Protein 1OCT (pdb70)

Structure (mmCIF, N/CA/C/O backbone):
data_1OCT
#
_entry.id   1OCT
#
_cell.length_a   97.500
_cell.length_b   89.800
_cell.length_c   80.000
_cell.angle_alpha   90.00
_cell.angle_beta   90.00
_cell.angle_gamma   90.00
#
_symmetry.space_group_name_H-M   'C 2 2 21'
#
loop_
_entity.id
_entity.type
_entity.pdbx_description
1 polymer "DNA (5'-D(*TP*GP*TP*AP*TP*GP*CP*AP*AP*AP*TP*AP*AP*GP*G)-3')"
2 polymer "DNA (5'-D(*AP*CP*CP*TP*TP*AP*TP*TP*TP*GP*CP*AP*TP*AP*C)-3')"
3 polymer 'PROTEIN (OCT-1 POU DOMAIN)'
#
loop_
_atom_site.group_PDB
_atom_site.id
_atom_site.type_symbol
_atom_site.label_atom_id
_atom_site.label_alt_id
_atom_site.label_comp_id
_atom_site.label_asym_id
_atom_site.label_entity_id
_atom_site.label_seq_id
_atom_site.pdbx_PDB_ins_code
_atom_site.Cartn_x
_atom_site.Cartn_y
_atom_site.Cartn_z
_atom_site.occupancy
_atom_site.B_iso_or_equiv
_atom_site.auth_seq_id
_atom_site.auth_comp_id
_atom_site.auth_asym_id
_atom_site.auth_atom_id
_atom_site.pdbx_PDB_model_num
ATOM 610 N N . ASP C 3 1 ? -5.734 47.820 -7.410 1.00 53.57 5 ASP C N 1
ATOM 611 C CA . ASP C 3 1 ? -5.989 48.449 -6.114 1.00 53.03 5 ASP C CA 1
ATOM 612 C C . ASP C 3 1 ? -7.270 47.899 -5.476 1.00 52.11 5 ASP C C 1
ATOM 613 O O . ASP C 3 1 ? -7.955 47.060 -6.064 1.00 48.75 5 ASP C O 1
ATOM 618 N N . LEU C 3 2 ? -7.622 48.453 -4.317 1.00 52.85 6 LEU C N 1
ATOM 619 C CA . LEU C 3 2 ? -8.780 48.027 -3.530 1.00 52.82 6 LEU C CA 1
ATOM 620 C C . LEU C 3 2 ? -10.125 47.772 -4.213 1.00 53.04 6 LEU C C 1
ATOM 621 O O . LEU C 3 2 ? -10.457 46.617 -4.515 1.00 54.10 6 LEU C O 1
ATOM 626 N N . GLU C 3 3 ? -10.915 48.825 -4.414 1.00 51.81 7 GLU C N 1
ATOM 627 C CA . GLU C 3 3 ? -12.226 48.657 -5.029 1.00 50.27 7 GLU C CA 1
ATOM 628 C C . GLU C 3 3 ? -12.171 47.814 -6.298 1.00 48.78 7 GLU C C 1
ATOM 629 O O . GLU C 3 3 ? -12.957 46.895 -6.460 1.00 45.60 7 GLU C O 1
ATOM 635 N N . GLU C 3 4 ? -11.207 48.105 -7.164 1.00 50.14 8 GLU C N 1
ATOM 636 C CA . GLU C 3 4 ? -11.028 47.371 -8.419 1.00 53.01 8 GLU C CA 1
ATOM 637 C C . GLU C 3 4 ? -11.261 45.864 -8.244 1.00 52.40 8 GLU C C 1
ATOM 638 O O . GLU C 3 4 ? -11.996 45.239 -9.015 1.00 52.15 8 GLU C O 1
ATOM 644 N N . LEU C 3 5 ? -10.660 45.305 -7.197 1.00 51.59 9 LEU C N 1
ATOM 645 C CA . LEU C 3 5 ? -10.778 43.882 -6.893 1.00 49.82 9 LEU C CA 1
ATOM 646 C C . LEU C 3 5 ? -12.133 43.602 -6.263 1.00 48.35 9 LEU C C 1
ATOM 647 O O . LEU C 3 5 ? -12.745 42.566 -6.516 1.00 47.82 9 LEU C O 1
ATOM 652 N N . GLU C 3 6 ? -12.567 44.537 -5.423 1.00 46.95 10 GLU C N 1
ATOM 653 C CA . GLU C 3 6 ? -13.848 44.474 -4.732 1.00 46.79 10 GLU C CA 1
ATOM 654 C C . GLU C 3 6 ? -14.940 44.164 -5.752 1.00 45.99 10 GLU C C 1
ATOM 655 O O . GLU C 3 6 ? -15.721 43.221 -5.592 1.00 45.07 10 GLU C O 1
ATOM 661 N N . GLN C 3 7 ? -14.925 44.931 -6.838 1.00 45.93 11 GLN C N 1
ATOM 662 C CA . GLN C 3 7 ? -15.885 44.788 -7.919 1.00 44.26 11 GLN C CA 1
ATOM 663 C C . GLN C 3 7 ? -15.643 43.535 -8.737 1.00 41.37 11 GLN C C 1
ATOM 664 O O . GLN C 3 7 ? -16.534 42.700 -8.850 1.00 40.60 11 GLN C O 1
ATOM 670 N N . PHE C 3 8 ? -14.435 43.392 -9.286 1.00 39.04 12 PHE C N 1
ATOM 671 C CA . PHE C 3 8 ? -14.131 42.228 -10.109 1.00 38.26 12 PHE C CA 1
ATOM 672 C C . PHE C 3 8 ? -14.648 40.937 -9.501 1.00 40.17 12 PHE C C 1
ATOM 673 O O . PHE C 3 8 ? -15.211 40.094 -10.198 1.00 39.13 12 PHE C O 1
ATOM 681 N N . ALA C 3 9 ? -14.444 40.793 -8.197 1.00 42.66 13 ALA C N 1
ATOM 682 C CA . ALA C 3 9 ? -14.889 39.613 -7.482 1.00 42.79 13 ALA C CA 1
ATOM 683 C C . ALA C 3 9 ? -16.379 39.431 -7.739 1.00 44.36 13 ALA C C 1
ATOM 684 O O . ALA C 3 9 ? -16.810 38.389 -8.248 1.00 44.23 13 ALA C O 1
ATOM 686 N N . LYS C 3 10 ? -17.136 40.497 -7.482 1.00 47.10 14 LYS C N 1
ATOM 687 C CA . LYS C 3 10 ? -18.586 40.492 -7.654 1.00 48.94 14 LYS C CA 1
ATOM 688 C C . LYS C 3 10 ? -19.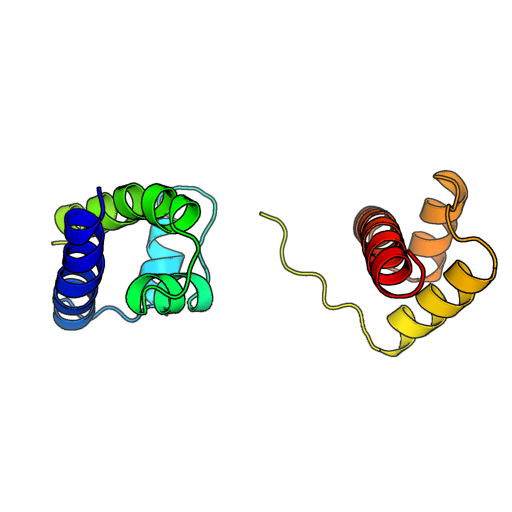065 40.200 -9.076 1.00 47.11 14 LYS C C 1
ATOM 689 O O . LYS C 3 10 ? -19.745 39.192 -9.305 1.00 46.36 14 LYS C O 1
ATOM 695 N N . THR C 3 11 ? -18.735 41.079 -10.021 1.00 45.24 15 THR C N 1
ATOM 696 C CA . THR C 3 11 ? -19.158 40.877 -11.408 1.00 44.88 15 THR C CA 1
ATOM 697 C C . THR C 3 11 ? -18.796 39.463 -11.838 1.00 42.46 15 THR C C 1
ATOM 698 O O . THR C 3 11 ? -19.572 38.794 -12.523 1.00 43.44 15 THR C O 1
ATOM 702 N N . PHE C 3 12 ? -17.641 38.995 -11.376 1.00 38.27 16 PHE C N 1
ATOM 703 C CA . PHE C 3 12 ? -17.199 37.661 -11.719 1.00 35.94 16 PHE C CA 1
ATOM 704 C C . PHE C 3 12 ? -18.198 36.635 -11.226 1.00 37.19 16 PHE C C 1
ATOM 705 O O . PHE C 3 12 ? -18.549 35.716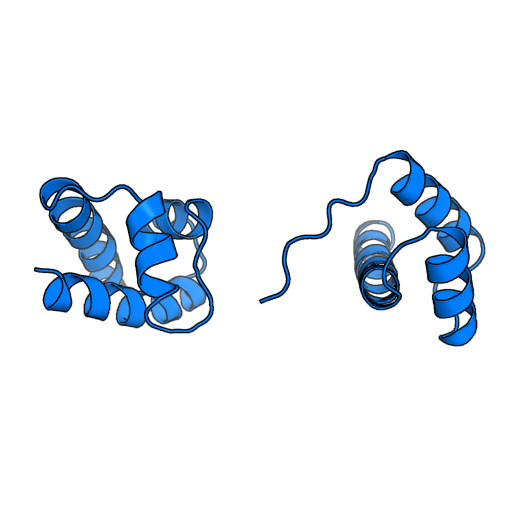 -11.962 1.00 38.78 16 PHE C O 1
ATOM 713 N N . LYS C 3 13 ? -18.668 36.795 -9.992 1.00 39.13 17 LYS C N 1
ATOM 714 C CA . LYS C 3 13 ? -19.629 35.847 -9.438 1.00 42.54 17 LYS C CA 1
ATOM 715 C C . LYS C 3 13 ? -20.896 35.797 -10.294 1.00 44.72 17 LYS C C 1
ATOM 716 O O . LYS C 3 13 ? -21.418 34.716 -10.578 1.00 45.65 17 LYS C O 1
ATOM 722 N N . GLN C 3 14 ? -21.337 36.963 -10.763 1.00 46.36 18 GLN C N 1
ATOM 723 C CA . GLN C 3 14 ? -22.535 37.056 -11.594 1.00 47.47 18 GLN C CA 1
ATOM 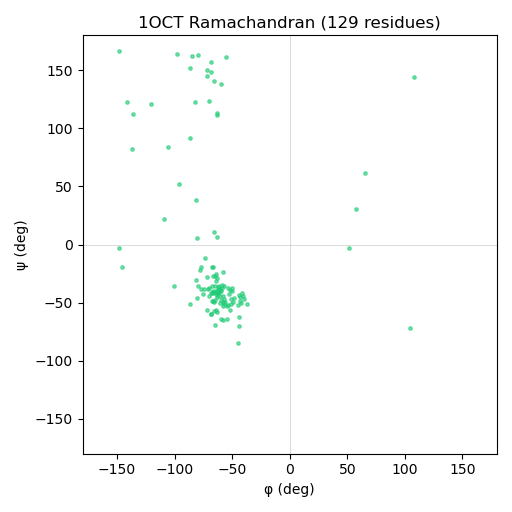724 C C . GLN C 3 14 ? -22.327 36.347 -12.916 1.00 46.03 18 GLN C C 1
ATOM 725 O O . GLN C 3 14 ? -22.925 35.300 -13.165 1.00 46.33 18 GLN C O 1
ATOM 731 N N . ARG C 3 15 ? -21.460 36.921 -13.750 1.00 43.84 19 ARG C N 1
ATOM 732 C CA . ARG C 3 15 ? -21.147 36.358 -15.056 1.00 43.83 19 ARG C CA 1
ATOM 733 C C . ARG C 3 15 ? -20.975 34.843 -14.975 1.00 42.08 19 ARG C C 1
ATOM 734 O O . ARG C 3 15 ? -21.649 34.098 -15.680 1.00 40.30 19 ARG C O 1
ATOM 742 N N . ARG C 3 16 ? -20.153 34.401 -14.027 1.00 42.05 20 ARG C N 1
ATOM 743 C CA . ARG C 3 16 ? -19.865 32.982 -13.826 1.00 40.49 20 ARG C CA 1
ATOM 744 C C . ARG C 3 16 ? -21.096 32.096 -13.702 1.00 39.76 20 ARG C C 1
ATOM 745 O O . ARG C 3 16 ? -21.238 31.097 -14.417 1.00 37.67 20 ARG C O 1
ATOM 753 N N . ILE C 3 17 ? -21.956 32.434 -12.750 1.00 40.57 21 ILE C N 1
ATOM 754 C CA . ILE C 3 17 ? -23.145 31.636 -12.515 1.00 42.61 21 ILE C CA 1
ATOM 755 C C . ILE C 3 17 ? -24.154 31.765 -13.646 1.00 42.49 21 ILE C C 1
ATOM 756 O O . ILE C 3 17 ? -24.773 30.772 -14.039 1.00 41.82 21 ILE C O 1
ATOM 761 N N . LYS C 3 18 ? -24.275 32.970 -14.203 1.00 43.14 22 LYS C N 1
ATOM 762 C CA . LYS C 3 18 ? -25.205 33.203 -15.308 1.00 43.38 22 LYS C CA 1
ATOM 763 C C . LYS C 3 18 ? -24.838 32.240 -16.426 1.00 42.96 22 LYS C C 1
ATOM 764 O O . LYS C 3 18 ? -25.662 31.433 -16.854 1.00 44.26 22 LYS C O 1
ATOM 766 N N . LEU C 3 19 ? -23.556 32.235 -16.781 1.00 41.69 23 LEU C N 1
ATOM 767 C CA . LEU C 3 19 ? -23.029 31.376 -17.837 1.00 40.73 23 LEU C CA 1
ATOM 768 C C . LEU C 3 19 ? -23.164 29.884 -17.532 1.00 40.53 23 LEU C C 1
ATOM 769 O O . LEU C 3 19 ? -22.650 29.038 -18.273 1.00 39.32 23 LEU C O 1
ATOM 774 N N . GLY C 3 20 ? -23.848 29.571 -16.435 1.00 40.38 24 GLY C N 1
ATOM 775 C CA . GLY C 3 20 ? -24.054 28.187 -16.058 1.00 43.17 24 GLY C CA 1
ATOM 776 C C . GLY C 3 20 ? -22.762 27.489 -15.695 1.00 43.80 24 GLY C C 1
ATOM 777 O O . GLY C 3 20 ? -22.348 26.532 -16.362 1.00 44.82 24 GLY C O 1
ATOM 778 N N . PHE C 3 21 ? -22.106 27.998 -14.656 1.00 42.35 25 PHE C N 1
ATOM 779 C CA . PHE C 3 21 ? -20.854 27.426 -14.188 1.00 39.36 25 PHE C CA 1
ATOM 780 C C . PHE C 3 21 ? -20.774 27.452 -12.676 1.00 35.68 25 PHE C C 1
ATOM 781 O O . PHE C 3 21 ? -20.927 28.502 -12.049 1.00 35.08 25 PHE C O 1
ATOM 789 N N . THR C 3 22 ? -20.590 26.271 -12.104 1.00 29.00 26 THR C N 1
ATOM 790 C CA . THR C 3 22 ? -20.449 26.119 -10.671 1.00 26.28 26 THR C CA 1
ATOM 791 C C . THR C 3 22 ? -19.003 26.492 -10.371 1.00 25.70 26 THR C C 1
ATOM 792 O O . THR C 3 22 ? -18.169 26.531 -11.277 1.00 26.30 26 THR C O 1
ATOM 796 N N . GLN C 3 23 ? -18.697 26.768 -9.110 1.00 22.85 27 GLN C N 1
ATOM 797 C CA . GLN C 3 23 ? -17.330 27.100 -8.734 1.00 18.54 27 GLN C CA 1
ATOM 798 C C . GLN C 3 23 ? -16.479 25.877 -9.023 1.00 18.18 27 GLN C C 1
ATOM 799 O O . GLN C 3 23 ? -15.297 25.998 -9.323 1.00 18.46 27 GLN C O 1
ATOM 805 N N . GLY C 3 24 ? -17.105 24.703 -8.945 1.00 18.70 28 GLY C N 1
ATOM 806 C CA . GLY C 3 24 ? -16.417 23.449 -9.202 1.00 21.40 28 GLY C CA 1
ATOM 807 C C . GLY C 3 24 ? -15.898 23.344 -10.623 1.00 24.41 28 GLY C C 1
ATOM 808 O O . GLY C 3 24 ? -14.785 22.863 -10.850 1.00 24.59 28 GLY C O 1
ATOM 809 N N . ASP C 3 25 ? -16.712 23.777 -11.584 1.00 26.31 29 ASP C N 1
ATOM 810 C CA . ASP C 3 25 ? -16.310 23.752 -12.988 1.00 27.68 29 ASP C CA 1
ATOM 811 C C . ASP C 3 25 ? -15.209 24.786 -13.136 1.00 27.09 29 ASP C C 1
ATOM 812 O O . ASP C 3 25 ? -14.072 24.452 -13.474 1.00 27.17 29 ASP C O 1
ATOM 817 N N . VAL C 3 26 ? -15.555 26.031 -12.809 1.00 24.60 30 VAL C N 1
ATOM 818 C CA . VAL C 3 26 ? -14.641 27.163 -12.887 1.00 23.31 30 VAL C CA 1
ATOM 819 C C . VAL C 3 26 ? -13.252 26.817 -12.378 1.00 24.43 30 VAL C C 1
ATOM 820 O O . VAL C 3 26 ? -12.248 27.213 -12.966 1.00 27.26 30 VAL C O 1
ATOM 824 N N . GLY C 3 27 ? -13.198 26.073 -11.283 1.00 25.28 31 GLY C N 1
ATOM 825 C CA . GLY C 3 27 ? -11.915 25.695 -10.733 1.00 27.18 31 GLY C CA 1
ATOM 826 C C . GLY C 3 27 ? -11.177 24.780 -11.683 1.00 28.81 31 GLY C C 1
ATOM 827 O O . GLY C 3 27 ? -10.095 25.114 -12.163 1.00 28.35 31 GLY C O 1
ATOM 828 N N . LEU C 3 28 ? -11.818 23.665 -12.021 1.00 31.69 32 LEU C N 1
ATOM 829 C CA . LEU C 3 28 ? -11.233 22.660 -12.905 1.00 33.77 32 LEU C CA 1
ATOM 830 C C . LEU C 3 28 ? -11.023 23.095 -14.359 1.00 34.25 32 LEU C C 1
ATOM 831 O O . LEU C 3 28 ? -10.223 22.486 -15.082 1.00 33.66 32 LEU C O 1
ATOM 836 N N . ALA C 3 29 ? -11.719 24.152 -14.780 1.00 33.05 33 ALA C N 1
ATOM 837 C CA . ALA C 3 29 ? -11.583 24.662 -16.143 1.00 31.14 33 ALA C CA 1
ATOM 838 C C . ALA C 3 29 ? -10.184 25.236 -16.265 1.00 30.98 33 ALA C C 1
ATOM 839 O O . ALA C 3 29 ? -9.485 25.017 -17.255 1.00 30.63 33 ALA C O 1
ATOM 841 N N . MET C 3 30 ? -9.765 25.933 -15.217 1.00 32.96 34 MET C N 1
ATOM 842 C CA . MET C 3 30 ? -8.439 26.520 -15.176 1.00 36.76 34 MET C CA 1
ATOM 843 C C . MET C 3 30 ? -7.420 25.393 -15.114 1.00 40.02 34 MET C C 1
ATOM 844 O O . MET C 3 30 ? -6.236 25.590 -15.402 1.00 41.40 34 MET C O 1
ATOM 849 N N . GLY C 3 31 ? -7.894 24.214 -14.716 1.00 42.93 35 GLY C N 1
ATOM 850 C CA . GLY C 3 31 ? -7.037 23.048 -14.639 1.00 47.31 35 GLY C CA 1
ATOM 851 C C . GLY C 3 31 ? -6.548 22.735 -16.038 1.00 49.83 35 GLY C C 1
ATOM 852 O O . GLY C 3 31 ? -5.335 22.748 -16.305 1.00 50.49 35 GLY C O 1
ATOM 853 N N . LYS C 3 32 ? -7.501 22.511 -16.945 1.00 51.23 36 LYS C N 1
ATOM 854 C CA . LYS C 3 32 ? -7.193 22.223 -18.344 1.00 50.99 36 LYS C CA 1
ATOM 855 C C . LYS C 3 32 ? -6.918 23.547 -19.062 1.00 51.22 36 LYS C C 1
ATOM 856 O O . LYS C 3 32 ? -7.295 23.729 -20.220 1.00 51.74 36 LYS C O 1
ATOM 858 N N . LEU C 3 33 ? -6.253 24.466 -18.364 1.00 51.60 37 LEU C N 1
ATOM 859 C CA . LEU C 3 33 ? -5.936 25.771 -18.915 1.00 51.17 37 LEU C CA 1
ATOM 860 C C . LEU C 3 33 ? -4.598 26.297 -18.405 1.00 52.73 37 LEU C C 1
ATOM 861 O O . LEU C 3 33 ? -4.027 27.193 -19.021 1.00 53.58 37 LEU C O 1
ATOM 866 N N . TYR C 3 34 ? -4.098 25.762 -17.288 1.00 52.90 38 TYR C N 1
ATOM 867 C CA . TYR C 3 34 ? -2.823 26.229 -16.737 1.00 55.00 38 TYR C CA 1
ATOM 868 C C . TYR C 3 34 ? -2.002 25.174 -16.013 1.00 55.84 38 TYR C C 1
ATOM 869 O O . TYR C 3 34 ? -0.893 25.464 -15.550 1.00 55.98 38 TYR C O 1
ATOM 878 N N . GLY C 3 35 ? -2.533 23.959 -15.901 1.00 57.48 39 GLY C N 1
ATOM 879 C CA . GLY C 3 35 ? -1.804 22.908 -15.205 1.00 57.82 39 GLY C CA 1
ATOM 880 C C . GLY C 3 35 ? -2.377 22.651 -13.820 1.00 57.97 39 GLY C C 1
ATOM 881 O O . GLY C 3 35 ? -2.998 21.608 -13.592 1.00 60.20 39 GLY C O 1
ATOM 882 N N . ASN C 3 36 ? -2.163 23.578 -12.885 1.00 56.30 40 ASN C N 1
ATOM 883 C CA . ASN C 3 36 ? -2.707 23.402 -11.539 1.00 53.47 40 ASN C CA 1
ATOM 884 C C . ASN C 3 36 ? -4.164 23.842 -11.519 1.00 48.92 40 ASN C C 1
ATOM 885 O O . ASN C 3 36 ? -4.507 24.955 -11.938 1.00 47.16 40 ASN C O 1
ATOM 890 N N . ASP C 3 37 ? -5.025 22.914 -11.120 1.00 44.75 41 ASP C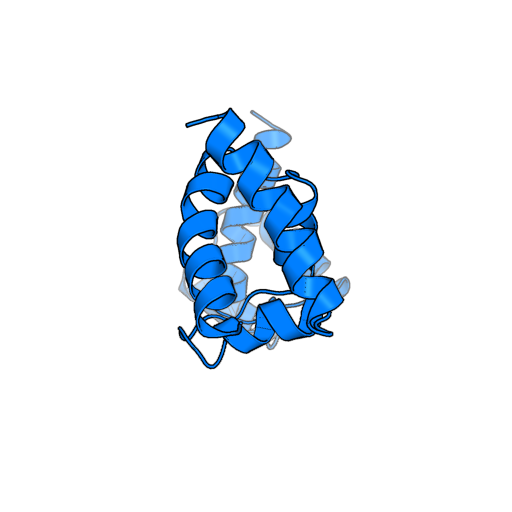 N 1
ATOM 891 C CA . ASP C 3 37 ? -6.443 23.194 -11.017 1.00 41.92 41 ASP C CA 1
ATOM 892 C C . ASP C 3 37 ? -6.678 23.826 -9.658 1.00 39.22 41 ASP C C 1
ATOM 893 O O . ASP C 3 37 ? -5.826 23.733 -8.768 1.00 40.35 41 ASP C O 1
ATOM 898 N N . PHE C 3 38 ? -7.820 24.481 -9.505 1.00 35.37 42 PHE C N 1
ATOM 899 C CA . PHE C 3 38 ? -8.152 25.117 -8.246 1.00 31.32 42 PHE C CA 1
ATOM 900 C C . PHE C 3 38 ? -9.435 24.558 -7.691 1.00 30.01 42 PHE C C 1
ATOM 901 O O . PHE C 3 38 ? -10.467 24.605 -8.346 1.00 33.45 42 PHE C O 1
ATOM 909 N N . SER C 3 39 ? -9.360 24.003 -6.487 1.00 26.56 43 SER C N 1
ATOM 910 C CA . SER C 3 39 ? -10.527 23.424 -5.841 1.00 22.92 43 SER C CA 1
ATOM 911 C C . SER C 3 39 ? -11.650 24.443 -5.741 1.00 21.84 43 SER C C 1
ATOM 912 O O . SER C 3 39 ? -11.432 25.655 -5.838 1.00 17.51 43 SER C O 1
ATOM 915 N N . GLN C 3 40 ? -12.854 23.930 -5.538 1.00 21.21 44 GLN C N 1
ATOM 916 C CA . GLN C 3 40 ? -14.035 24.764 -5.406 1.00 22.38 44 GLN C CA 1
ATOM 917 C C . GLN C 3 40 ? -13.859 25.726 -4.237 1.00 22.70 44 GLN C C 1
ATOM 918 O O . GLN C 3 40 ? -14.282 26.883 -4.295 1.00 21.85 44 GLN C O 1
ATOM 924 N N . THR C 3 41 ? -13.183 25.239 -3.200 1.00 21.57 45 THR C N 1
ATOM 925 C CA . THR C 3 41 ? -12.918 26.015 -1.997 1.00 18.87 45 THR C CA 1
ATOM 926 C C . THR C 3 41 ? -12.244 27.350 -2.308 1.00 19.49 45 THR C C 1
ATOM 927 O O . THR C 3 41 ? -12.728 28.398 -1.890 1.00 20.09 45 THR C O 1
ATOM 931 N N . THR C 3 42 ? -11.153 27.312 -3.070 1.00 16.63 46 THR C N 1
ATOM 932 C CA . THR C 3 42 ? -10.430 28.529 -3.425 1.00 14.73 46 THR C CA 1
ATOM 933 C C . THR C 3 42 ? -11.306 29.490 -4.211 1.00 16.09 46 THR C C 1
ATOM 934 O O . THR C 3 42 ? -11.250 30.703 -4.005 1.00 17.80 46 THR C O 1
ATOM 938 N N . ILE C 3 43 ? -12.130 28.934 -5.092 1.00 13.84 47 ILE C N 1
ATOM 939 C CA . ILE C 3 43 ? -13.013 29.738 -5.923 1.00 12.45 47 ILE C CA 1
ATOM 940 C C . ILE C 3 43 ? -14.036 30.445 -5.056 1.00 11.89 47 ILE C C 1
ATOM 941 O O . ILE C 3 43 ? -14.241 31.651 -5.172 1.00 9.67 47 ILE C O 1
ATOM 946 N N . SER C 3 44 ? -14.650 29.679 -4.164 1.00 12.25 48 SER C N 1
ATOM 947 C CA . SER C 3 44 ? -15.654 30.201 -3.253 1.00 12.24 48 SER C CA 1
ATOM 948 C C . SER C 3 44 ? -15.070 31.316 -2.417 1.00 10.57 48 SER C C 1
ATOM 949 O O . SER C 3 44 ? -15.642 32.396 -2.328 1.00 11.98 48 SER C O 1
ATOM 952 N N . ARG C 3 45 ? -13.913 31.047 -1.824 1.00 11.93 49 ARG C N 1
ATOM 953 C CA . ARG C 3 45 ? -13.243 32.026 -0.987 1.00 13.94 49 ARG C CA 1
ATOM 954 C C . ARG C 3 45 ? -12.879 33.276 -1.746 1.00 15.86 49 ARG C C 1
ATOM 955 O O . ARG C 3 45 ? -12.929 34.369 -1.189 1.00 16.77 49 ARG C O 1
ATOM 963 N N . PHE C 3 46 ? -12.508 33.124 -3.014 1.00 18.29 50 PHE C N 1
ATOM 964 C CA . PHE C 3 46 ? -12.146 34.288 -3.810 1.00 20.00 50 PHE C CA 1
ATOM 965 C C . PHE C 3 46 ? -13.381 35.145 -4.025 1.00 20.32 50 PHE C C 1
ATOM 966 O O . PHE C 3 46 ? -13.314 36.371 -3.967 1.00 20.19 50 PHE C O 1
ATOM 974 N N . GLU C 3 47 ? -14.511 34.491 -4.258 1.00 19.52 51 GLU C N 1
ATOM 975 C CA . GLU C 3 47 ? -15.749 35.207 -4.483 1.00 20.08 51 GLU C CA 1
ATOM 976 C C . GLU C 3 47 ? -16.188 35.945 -3.236 1.00 20.45 51 GLU C C 1
ATOM 977 O O . GLU C 3 47 ? -16.604 37.098 -3.301 1.00 22.41 51 GLU C O 1
ATOM 983 N N . ALA C 3 48 ? -16.050 35.289 -2.094 1.00 19.83 52 ALA C N 1
ATOM 984 C CA . ALA C 3 48 ? -16.441 35.879 -0.824 1.00 21.85 52 ALA C CA 1
ATOM 985 C C . ALA C 3 48 ? -15.400 36.843 -0.263 1.00 22.99 52 ALA C C 1
ATOM 986 O O . ALA C 3 48 ? -15.564 37.351 0.849 1.00 25.01 52 ALA C O 1
ATOM 988 N N . LEU C 3 49 ? -14.345 37.107 -1.035 1.00 21.50 53 LEU C N 1
ATOM 989 C CA . LEU C 3 49 ? -13.259 37.989 -0.603 1.00 21.96 53 LEU C CA 1
ATOM 990 C C . LEU C 3 49 ? -12.647 37.485 0.694 1.00 22.05 53 LEU C C 1
ATOM 991 O O . LEU C 3 49 ? -12.163 38.262 1.512 1.00 21.29 53 LEU C O 1
ATOM 996 N N . ASN C 3 50 ? -12.685 36.170 0.866 1.00 23.31 54 ASN C N 1
ATOM 997 C CA . ASN C 3 50 ? -12.160 35.516 2.048 1.00 25.15 54 ASN C CA 1
ATOM 998 C C . ASN C 3 50 ? -10.729 35.015 1.825 1.00 24.87 54 ASN C C 1
ATOM 999 O O . ASN C 3 50 ? -10.418 33.844 2.057 1.00 27.59 54 ASN C O 1
ATOM 1004 N N . LEU C 3 51 ? -9.863 35.910 1.358 1.00 23.96 55 LEU C N 1
ATOM 1005 C CA . LEU C 3 51 ? -8.457 35.585 1.112 1.00 21.44 55 LEU C CA 1
ATOM 1006 C C . LEU C 3 51 ? -7.599 36.822 1.346 1.00 21.24 55 LEU C C 1
ATOM 1007 O O . LEU C 3 51 ? -8.112 37.934 1.465 1.00 20.02 55 LEU C O 1
ATOM 1012 N N . SER C 3 52 ? -6.289 36.619 1.428 1.00 23.27 56 SER C N 1
ATOM 1013 C CA . SER C 3 52 ? -5.361 37.716 1.652 1.00 24.17 56 SER C CA 1
ATOM 1014 C C . SER C 3 52 ? -5.329 38.623 0.441 1.00 24.58 56 SER C C 1
ATOM 1015 O O . SER C 3 52 ? -5.494 38.176 -0.690 1.00 25.77 56 SER C O 1
ATOM 1018 N N . PHE C 3 53 ? -5.099 39.902 0.688 1.00 24.38 57 PHE C N 1
ATOM 1019 C CA . PHE C 3 53 ? -5.033 40.881 -0.376 1.00 21.91 57 PHE C CA 1
ATOM 1020 C C . PHE C 3 53 ? -4.101 40.431 -1.494 1.00 19.88 57 PHE C C 1
ATOM 1021 O O . PHE C 3 53 ? -4.406 40.609 -2.665 1.00 20.24 57 PHE C O 1
ATOM 1029 N N . LYS C 3 54 ? -2.979 39.826 -1.120 1.00 19.11 58 LYS C N 1
ATOM 1030 C CA . LYS C 3 54 ? -2.002 39.350 -2.091 1.00 18.49 58 LYS C CA 1
ATOM 1031 C C . LYS C 3 54 ? -2.549 38.213 -2.934 1.00 16.41 58 LYS C C 1
ATOM 1032 O O . LYS C 3 54 ? -2.440 38.228 -4.154 1.00 16.30 58 LYS C O 1
ATOM 1034 N N . ASN C 3 55 ? -3.142 37.228 -2.274 1.00 15.41 59 ASN C N 1
ATOM 1035 C CA . ASN C 3 55 ? -3.690 36.079 -2.969 1.00 14.83 59 ASN C CA 1
ATOM 1036 C C . ASN C 3 55 ? -4.819 36.548 -3.854 1.00 16.40 59 ASN C C 1
ATOM 1037 O O . ASN C 3 55 ? -5.062 35.995 -4.921 1.00 18.75 59 ASN C O 1
ATOM 1042 N N . MET C 3 56 ? -5.500 37.590 -3.408 1.00 18.78 60 MET C N 1
ATOM 1043 C CA . MET C 3 56 ? -6.600 38.143 -4.170 1.00 22.05 60 MET C CA 1
ATOM 1044 C C . MET C 3 56 ? -6.063 38.795 -5.438 1.00 25.05 60 MET C C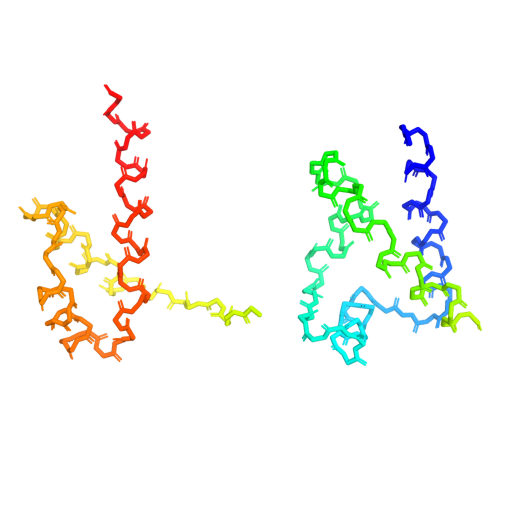 1
ATOM 1045 O O . MET C 3 56 ? -6.619 38.606 -6.523 1.00 28.43 60 MET C O 1
ATOM 1050 N N . CYS C 3 57 ? -4.951 39.514 -5.302 1.00 22.60 61 CYS C N 1
ATOM 1051 C CA . CYS C 3 57 ? -4.327 40.185 -6.435 1.00 21.97 61 CYS C CA 1
ATOM 1052 C C . CYS C 3 57 ? -3.672 39.185 -7.369 1.00 23.27 61 CYS C C 1
ATOM 1053 O O . CYS C 3 57 ? -3.554 39.427 -8.565 1.00 26.95 61 CYS C O 1
ATOM 1056 N N . LYS C 3 58 ? -3.250 38.058 -6.816 1.00 24.51 62 LYS C N 1
ATOM 1057 C CA . LYS C 3 58 ? -2.609 37.023 -7.604 1.00 26.94 62 LYS C CA 1
ATOM 1058 C C . LYS C 3 58 ? -3.631 36.268 -8.450 1.00 28.63 62 LYS C C 1
ATOM 1059 O O . LYS C 3 58 ? -3.366 35.932 -9.604 1.00 31.08 62 LYS C O 1
ATOM 1065 N N . LEU C 3 59 ? -4.807 36.026 -7.879 1.00 29.51 63 LEU C N 1
ATOM 1066 C CA . LEU C 3 59 ? -5.852 35.274 -8.564 1.00 28.95 63 LEU C CA 1
ATOM 1067 C C . LEU C 3 59 ? -6.723 36.015 -9.554 1.00 29.80 63 LEU C C 1
ATOM 1068 O O . LEU C 3 59 ? -7.204 35.403 -10.513 1.00 29.53 63 LEU C O 1
ATOM 1073 N N . LYS C 3 60 ? -6.944 37.312 -9.327 1.00 30.95 64 LYS C N 1
ATOM 1074 C CA . LYS C 3 60 ? -7.784 38.097 -10.232 1.00 32.11 64 LYS C CA 1
ATOM 1075 C C . LYS C 3 60 ? -7.470 37.818 -11.694 1.00 33.08 64 LYS C C 1
ATOM 1076 O O . LYS C 3 60 ? -8.304 37.266 -12.398 1.00 33.80 64 LYS C O 1
ATOM 1082 N N . PRO C 3 61 ? -6.234 38.110 -12.144 1.00 34.12 65 PRO C N 1
ATOM 1083 C CA . PRO C 3 61 ? -5.858 37.870 -13.538 1.00 33.37 65 PRO C CA 1
ATOM 1084 C C . PRO C 3 61 ? -6.332 36.522 -14.052 1.00 31.63 65 PRO C C 1
ATOM 1085 O O . PRO C 3 61 ? -7.282 36.462 -14.825 1.00 30.02 65 PRO C O 1
ATOM 1089 N N . LEU C 3 62 ? -5.726 35.450 -13.547 1.00 31.35 66 LEU C N 1
ATOM 1090 C CA . LEU C 3 62 ? -6.066 34.089 -13.961 1.00 31.06 66 LEU C CA 1
ATOM 1091 C C . LEU C 3 62 ? -7.563 33.942 -14.205 1.00 31.89 66 LEU C C 1
ATOM 1092 O O . LEU C 3 62 ? -7.996 33.528 -15.278 1.00 32.78 66 LEU C O 1
ATOM 1097 N N . LEU C 3 63 ? -8.350 34.367 -13.229 1.00 32.63 67 LEU C N 1
ATOM 1098 C CA . LEU C 3 63 ? -9.793 34.278 -13.331 1.00 34.59 67 LEU C CA 1
ATOM 1099 C C . LEU C 3 63 ? -10.325 35.229 -14.394 1.00 34.56 67 LEU C C 1
ATOM 1100 O O . LEU C 3 63 ? -10.931 34.787 -15.362 1.00 35.97 67 LEU C O 1
ATOM 1105 N N . GLU C 3 64 ? -10.069 36.524 -14.223 1.00 35.89 68 GLU C N 1
ATOM 1106 C CA . GLU C 3 64 ? -10.497 37.553 -15.171 1.00 37.10 68 GLU C CA 1
ATOM 1107 C C . GLU C 3 64 ? -10.306 37.069 -16.599 1.00 38.40 68 GLU C C 1
ATOM 1108 O O . GLU C 3 64 ? -11.209 37.186 -17.420 1.00 40.28 68 GLU C O 1
ATOM 1114 N N . LYS C 3 65 ? -9.155 36.456 -16.863 1.00 39.47 69 LYS C N 1
ATOM 1115 C CA . LYS C 3 65 ? -8.846 35.926 -18.186 1.00 39.67 69 LYS C CA 1
ATOM 1116 C C . LYS C 3 65 ? -9.937 34.935 -18.531 1.00 38.23 69 LYS C C 1
ATOM 1117 O O . LYS C 3 65 ? -10.726 35.159 -19.442 1.00 38.97 69 LYS C O 1
ATOM 1123 N N . TRP C 3 66 ? -9.995 33.861 -17.753 1.00 38.73 70 TRP C N 1
ATOM 1124 C CA . TRP C 3 66 ? -10.980 32.805 -17.943 1.00 40.10 70 TRP C CA 1
ATOM 1125 C C . TRP C 3 66 ? -12.386 33.334 -18.224 1.00 42.25 70 TRP C C 1
ATOM 1126 O O . TRP C 3 66 ? -13.066 32.853 -19.135 1.00 41.24 70 TRP C O 1
ATOM 1137 N N . LEU C 3 67 ? -12.795 34.338 -17.449 1.00 45.15 71 LEU C N 1
ATOM 1138 C CA . LE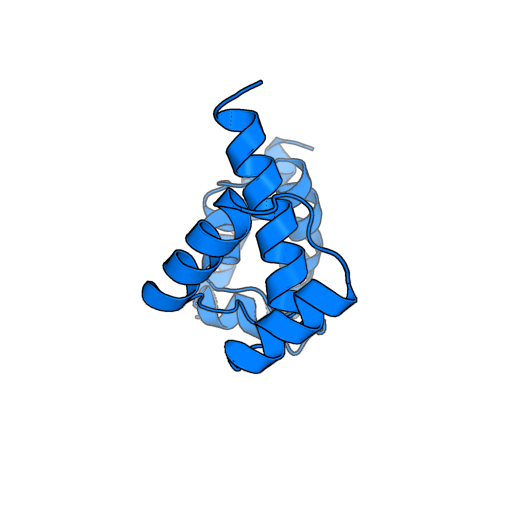U C 3 67 ? -14.119 34.948 -17.562 1.00 46.83 71 LEU C CA 1
ATOM 1139 C C . LEU C 3 67 ? -14.457 35.446 -18.959 1.00 49.60 71 LEU C C 1
ATOM 1140 O O . LEU C 3 67 ? -15.390 34.947 -19.590 1.00 50.98 71 LEU C O 1
ATOM 1145 N N . ASN C 3 68 ? -13.705 36.437 -19.428 1.00 52.44 72 ASN C N 1
ATOM 1146 C CA . ASN C 3 68 ? -13.926 37.013 -20.750 1.00 56.17 72 ASN C CA 1
ATOM 1147 C C . ASN C 3 68 ? -13.813 35.957 -21.850 1.00 57.85 72 ASN C C 1
ATOM 1148 O O . ASN C 3 68 ? -14.731 35.790 -22.664 1.00 57.56 72 ASN C O 1
ATOM 1153 N N . ASP C 3 69 ? -12.693 35.236 -21.845 1.00 59.21 73 ASP C N 1
ATOM 1154 C CA . ASP C 3 69 ? -12.425 34.176 -22.812 1.00 61.63 73 ASP C CA 1
ATOM 1155 C C . ASP C 3 69 ? -13.589 33.177 -22.869 1.00 62.62 73 ASP C C 1
ATOM 1156 O O . ASP C 3 69 ? -13.967 32.708 -23.949 1.00 64.15 73 ASP C O 1
ATOM 1161 N N . ALA C 3 70 ? -14.164 32.871 -21.709 1.00 62.82 74 ALA C N 1
ATOM 1162 C CA . ALA C 3 70 ? -15.277 31.928 -21.643 1.00 63.19 74 ALA C CA 1
ATOM 1163 C C . ALA C 3 70 ? -16.611 32.551 -22.077 1.00 63.59 74 ALA C C 1
ATOM 1164 O O . ALA C 3 70 ? -17.540 31.835 -22.462 1.00 62.61 74 ALA C O 1
ATOM 1166 N N . GLU C 3 71 ? -16.706 33.879 -22.005 1.00 64.62 75 GLU C N 1
ATOM 1167 C CA . GLU C 3 71 ? -17.927 34.578 -22.404 1.00 66.44 75 GLU C CA 1
ATOM 1168 C C . GLU C 3 71 ? -18.191 34.441 -23.905 1.00 68.77 75 GLU C C 1
ATOM 1169 O O . GLU C 3 71 ? -19.143 33.773 -24.322 1.00 70.27 75 GLU C O 1
ATOM 1175 N N . ARG C 3 97 ? 0.390 20.909 -8.504 1.00 40.05 102 ARG C N 1
ATOM 1176 C CA . ARG C 3 97 ? 0.399 20.716 -7.055 1.00 38.62 102 ARG C CA 1
ATOM 1177 C C . ARG C 3 97 ? 0.062 19.276 -6.663 1.00 38.78 102 ARG C C 1
ATOM 1178 O O . ARG C 3 97 ? -0.787 18.631 -7.284 1.00 40.10 102 ARG C O 1
ATOM 1186 N N . LYS C 3 98 ? 0.701 18.791 -5.604 1.00 38.41 103 LYS C N 1
ATOM 1187 C CA . LYS C 3 98 ? 0.467 17.434 -5.114 1.00 40.22 103 LYS C CA 1
ATOM 1188 C C . LYS C 3 98 ? -0.899 17.301 -4.432 1.00 39.37 103 LYS C C 1
ATOM 1189 O O . LYS C 3 98 ? -1.381 18.236 -3.786 1.00 40.21 103 LYS C O 1
ATOM 1195 N N . LYS C 3 99 ? -1.532 16.142 -4.593 1.00 39.64 104 LYS C N 1
ATOM 1196 C CA . LYS C 3 99 ? -2.828 15.893 -3.964 1.00 39.26 104 LYS C CA 1
ATOM 1197 C C . LYS C 3 99 ? -2.616 15.867 -2.446 1.00 37.27 104 LYS C C 1
ATOM 1198 O O . LYS C 3 99 ? -1.595 15.365 -1.964 1.00 40.08 104 LYS C O 1
ATOM 1200 N N . ARG C 3 100 ? -3.567 16.433 -1.708 1.00 32.37 105 ARG C N 1
ATOM 1201 C CA . ARG C 3 100 ? -3.496 16.499 -0.252 1.00 29.04 105 ARG C CA 1
ATOM 1202 C C . ARG C 3 100 ? -3.505 15.125 0.412 1.00 27.46 105 ARG C C 1
ATOM 1203 O O . ARG C 3 100 ? -4.510 14.422 0.404 1.00 28.19 105 ARG C O 1
ATOM 1211 N N . THR C 3 101 ? -2.377 14.755 1.002 1.00 24.30 106 THR C N 1
ATOM 1212 C CA . THR C 3 101 ? -2.270 13.472 1.669 1.00 24.37 106 THR C CA 1
ATOM 1213 C C . THR C 3 101 ? -3.109 13.481 2.935 1.00 26.10 106 THR C C 1
ATOM 1214 O O . THR C 3 101 ? -2.941 14.341 3.791 1.00 29.80 106 THR C O 1
ATOM 1218 N N . SER C 3 102 ? -4.031 12.534 3.035 1.00 29.63 107 SER C N 1
ATOM 1219 C CA . SER C 3 102 ? -4.895 12.427 4.205 1.00 32.01 107 SER C CA 1
ATOM 1220 C C . SER C 3 102 ? -4.212 11.590 5.293 1.00 33.04 107 SER C C 1
ATOM 1221 O O . SER C 3 102 ? -4.306 10.360 5.291 1.00 36.02 107 SER C O 1
ATOM 1224 N N . ILE C 3 103 ? -3.485 12.260 6.186 1.00 34.21 108 ILE C N 1
ATOM 1225 C CA . ILE C 3 103 ? -2.796 11.588 7.287 1.00 34.75 108 ILE C CA 1
ATOM 1226 C C . ILE C 3 103 ? -3.869 10.958 8.161 1.00 37.49 108 ILE C C 1
ATOM 1227 O O . ILE C 3 103 ? -4.652 11.666 8.793 1.00 39.83 108 ILE C O 1
ATOM 1232 N N . GLU C 3 104 ? -3.918 9.635 8.200 1.00 39.54 109 GLU C N 1
ATOM 1233 C CA . GLU C 3 104 ? -4.926 8.966 9.004 1.00 41.42 109 GLU C CA 1
ATOM 1234 C C . GLU C 3 104 ? -4.643 9.090 10.504 1.00 40.16 109 GLU C C 1
ATOM 1235 O O . GLU C 3 104 ? -3.486 9.203 10.912 1.00 41.67 109 GLU C O 1
ATOM 1241 N N . THR C 3 105 ? -5.704 9.088 11.313 1.00 36.16 110 THR C N 1
ATOM 1242 C CA . THR C 3 105 ? -5.598 9.198 12.769 1.00 32.76 110 THR C CA 1
ATOM 1243 C C . THR C 3 105 ? -4.497 8.349 13.403 1.00 33.57 110 THR C C 1
ATOM 1244 O O . THR C 3 105 ? -3.712 8.854 14.203 1.00 35.82 110 THR C O 1
ATOM 1248 N N . ASN C 3 106 ? -4.427 7.071 13.051 1.00 34.78 111 ASN C N 1
ATOM 1249 C CA . ASN C 3 106 ? -3.410 6.202 13.635 1.00 35.86 111 ASN C CA 1
ATOM 1250 C C . ASN C 3 106 ? -1.983 6.544 13.250 1.00 34.53 111 ASN C C 1
ATOM 1251 O O . ASN C 3 106 ? -1.084 6.498 14.088 1.00 36.60 111 ASN C O 1
ATOM 1256 N N . ILE C 3 107 ? -1.776 6.895 11.989 1.00 30.45 112 ILE C N 1
ATOM 1257 C CA . ILE C 3 107 ? -0.447 7.249 11.518 1.00 28.14 112 ILE C CA 1
ATOM 1258 C C . ILE C 3 107 ? -0.013 8.551 12.181 1.00 27.56 112 ILE C C 1
ATOM 1259 O O . ILE C 3 107 ? 1.153 8.719 12.544 1.00 25.28 112 ILE C O 1
ATOM 1264 N N . ARG C 3 108 ? -0.982 9.440 12.386 1.00 28.57 113 ARG C N 1
ATOM 1265 C CA . ARG C 3 108 ? -0.756 10.731 13.030 1.00 29.46 113 ARG C CA 1
ATOM 1266 C C . ARG C 3 108 ? -0.228 10.461 14.439 1.00 29.79 113 ARG C C 1
ATOM 1267 O O . ARG C 3 108 ? 0.700 11.125 14.906 1.00 30.05 113 ARG C O 1
ATOM 1275 N N . VAL C 3 109 ? -0.803 9.452 15.091 1.00 28.94 114 VAL C N 1
ATOM 1276 C CA . VAL C 3 109 ? -0.399 9.068 16.439 1.00 27.86 114 VAL C CA 1
ATOM 1277 C C . VAL C 3 109 ? 1.040 8.573 16.468 1.00 26.86 114 VAL C C 1
ATOM 1278 O O . VAL C 3 109 ? 1.865 9.118 17.197 1.00 27.69 114 VAL C O 1
ATOM 12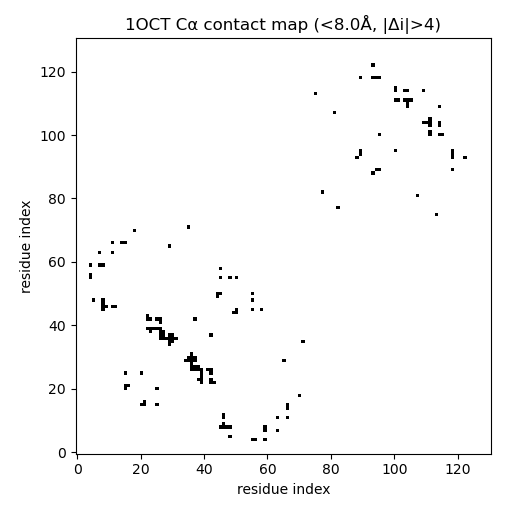82 N N . ALA C 3 110 ? 1.343 7.554 15.669 1.00 24.30 115 ALA C N 1
ATOM 1283 C CA . ALA C 3 110 ? 2.697 7.007 15.619 1.00 22.83 115 ALA C CA 1
ATOM 1284 C C . ALA C 3 110 ? 3.689 8.125 15.336 1.00 21.84 115 ALA C C 1
ATOM 1285 O O . ALA C 3 110 ? 4.785 8.149 15.895 1.00 19.13 115 ALA C O 1
ATOM 1287 N N . LEU C 3 111 ? 3.273 9.059 14.484 1.00 20.56 116 LEU C N 1
ATOM 1288 C CA . LEU C 3 111 ? 4.094 10.204 14.123 1.00 19.78 116 LEU C CA 1
ATOM 1289 C C . LEU C 3 111 ? 4.342 11.038 15.362 1.00 20.23 116 LEU C C 1
ATOM 1290 O O . LEU C 3 111 ? 5.463 11.446 15.631 1.00 20.66 116 LEU C O 1
ATOM 1295 N N . GLU C 3 112 ? 3.286 11.269 16.128 1.00 21.15 117 GLU C N 1
ATOM 1296 C CA . GLU C 3 112 ? 3.392 12.052 17.346 1.00 22.81 117 GLU C CA 1
ATOM 1297 C C . GLU C 3 112 ? 4.287 11.322 18.335 1.00 23.42 117 GLU C C 1
ATOM 1298 O O . GLU C 3 112 ? 5.119 11.937 18.996 1.00 26.74 117 GLU C O 1
ATOM 1304 N N . LYS C 3 113 ? 4.143 10.002 18.401 1.00 23.19 118 LYS C N 1
ATOM 1305 C CA . LYS C 3 113 ? 4.942 9.188 19.313 1.00 24.34 118 LYS C CA 1
ATOM 1306 C C . LYS C 3 113 ? 6.403 9.366 18.962 1.00 24.10 118 LYS C C 1
ATOM 1307 O O . LYS C 3 113 ? 7.228 9.707 19.810 1.00 23.68 118 LYS C O 1
ATOM 1309 N N . SER C 3 114 ? 6.686 9.196 17.677 1.00 23.97 119 SER C N 1
ATOM 1310 C CA . SER C 3 114 ? 8.027 9.313 17.152 1.00 25.68 119 SER C CA 1
ATOM 1311 C C . SER C 3 114 ? 8.622 10.674 17.460 1.00 27.34 119 SER C C 1
ATOM 1312 O O . SER C 3 114 ? 9.749 10.775 17.943 1.00 29.34 119 SER C O 1
ATOM 1315 N N . PHE C 3 115 ? 7.840 11.714 17.202 1.00 28.91 120 PHE C N 1
ATOM 1316 C CA . PHE C 3 115 ? 8.268 13.090 17.430 1.00 29.14 120 PHE C CA 1
ATOM 1317 C C . PHE C 3 115 ? 8.642 13.341 18.893 1.00 30.56 120 PHE C C 1
ATOM 1318 O O . PHE C 3 115 ? 9.609 14.050 19.185 1.00 32.79 120 PHE C O 1
ATOM 1326 N N . LEU C 3 116 ? 7.893 12.729 19.806 1.00 32.65 121 LEU C N 1
ATOM 1327 C CA . LEU C 3 116 ? 8.148 12.895 21.231 1.00 33.40 121 LEU C CA 1
ATOM 1328 C C . LEU C 3 116 ? 9.506 12.347 21.637 1.00 35.75 121 LEU C C 1
ATOM 1329 O O . LEU C 3 116 ? 10.099 12.799 22.622 1.00 35.92 121 LEU C O 1
ATOM 1334 N N . GLU C 3 117 ? 9.996 11.383 20.864 1.00 38.20 122 GLU C N 1
ATOM 1335 C CA . GLU C 3 117 ? 11.296 10.790 21.131 1.00 40.03 122 GLU C CA 1
ATOM 1336 C C . GLU C 3 117 ? 12.374 11.630 20.451 1.00 39.44 122 GLU C C 1
ATOM 1337 O O . GLU C 3 117 ? 13.329 12.060 21.097 1.00 39.40 122 GLU C O 1
ATOM 1343 N N . ASN C 3 118 ? 12.189 11.911 19.165 1.00 39.86 123 ASN C N 1
ATOM 1344 C CA . ASN C 3 118 ? 13.142 12.723 18.419 1.00 40.65 123 ASN C CA 1
ATOM 1345 C C . ASN C 3 118 ? 12.395 13.723 17.555 1.00 41.14 123 ASN C C 1
ATOM 1346 O O . ASN C 3 118 ? 11.713 13.340 16.599 1.00 41.05 123 ASN C O 1
ATOM 1351 N N . GLN C 3 119 ? 12.533 15.002 17.903 1.00 41.33 124 GLN C N 1
ATOM 1352 C CA . GLN C 3 119 ? 11.882 16.095 17.177 1.00 42.22 124 GLN C CA 1
ATOM 1353 C C . GLN C 3 119 ? 12.415 16.315 15.754 1.00 41.10 124 GLN C C 1
ATOM 1354 O O . GLN C 3 119 ? 11.636 16.464 14.812 1.00 42.13 124 GLN C O 1
ATOM 1360 N N . LYS C 3 120 ? 13.738 16.384 15.616 1.00 38.85 125 LYS C N 1
ATOM 1361 C CA . LYS C 3 120 ? 14.376 16.601 14.320 1.00 36.82 125 LYS C CA 1
ATOM 1362 C C . LYS C 3 120 ? 14.994 15.283 13.849 1.00 36.47 125 LYS C C 1
ATOM 1363 O O . LYS C 3 120 ? 16.193 15.052 14.007 1.00 37.33 125 LYS C O 1
ATOM 1369 N N . PRO C 3 121 ? 14.183 14.417 13.226 1.00 36.43 126 PRO C N 1
ATOM 1370 C CA . PRO C 3 121 ? 14.658 13.123 12.739 1.00 37.81 126 PRO C CA 1
ATOM 1371 C C . PRO C 3 121 ? 15.623 13.285 11.575 1.00 40.61 126 PRO C C 1
ATOM 1372 O O . PRO C 3 121 ? 15.614 14.304 10.878 1.00 43.24 126 PRO C O 1
ATOM 1376 N N . THR C 3 122 ? 16.450 12.268 11.369 1.00 41.27 127 THR C N 1
ATOM 1377 C CA . THR C 3 122 ? 17.448 12.275 10.308 1.00 41.00 127 THR C CA 1
ATOM 1378 C C . THR C 3 122 ? 16.830 11.759 9.025 1.00 40.13 127 THR C C 1
ATOM 1379 O O . THR C 3 122 ? 15.940 10.915 9.074 1.00 38.78 127 THR C O 1
ATOM 1383 N N . SER C 3 123 ? 17.349 12.214 7.886 1.00 40.56 128 SER C N 1
ATOM 1384 C CA . SER C 3 123 ? 16.841 11.787 6.584 1.00 43.65 128 SER C CA 1
ATOM 1385 C C . SER C 3 123 ? 16.612 10.285 6.522 1.00 45.96 128 SER C C 1
ATOM 1386 O O . SER C 3 123 ? 15.518 9.835 6.181 1.00 46.13 128 SER C O 1
ATOM 1389 N N . GLU C 3 124 ? 17.634 9.512 6.881 1.00 49.43 129 GLU C N 1
ATOM 1390 C CA . GLU C 3 124 ? 17.518 8.060 6.862 1.00 52.83 129 GLU C CA 1
ATOM 1391 C C . GLU C 3 124 ? 16.454 7.580 7.828 1.00 50.85 129 GLU C C 1
ATOM 1392 O O . GLU C 3 124 ? 15.737 6.621 7.537 1.00 51.08 129 GLU C O 1
ATOM 1398 N N . GLU C 3 125 ? 16.345 8.257 8.969 1.00 49.06 130 GLU C N 1
ATOM 1399 C CA . GLU C 3 125 ? 15.335 7.903 9.963 1.00 47.65 130 GLU C CA 1
ATOM 1400 C C . GLU C 3 125 ? 13.963 8.124 9.333 1.00 46.44 130 GLU C C 1
ATOM 1401 O O . GLU C 3 125 ? 13.082 7.266 9.426 1.00 46.01 130 GLU C O 1
ATOM 1407 N N . ILE C 3 126 ? 13.832 9.249 8.628 1.00 44.50 131 ILE C N 1
ATOM 1408 C CA . ILE C 3 126 ? 12.596 9.633 7.955 1.00 43.24 131 ILE C CA 1
ATOM 1409 C C . ILE C 3 126 ? 12.247 8.548 6.946 1.00 44.31 131 ILE C C 1
ATOM 1410 O O . ILE C 3 126 ? 11.120 8.043 6.914 1.00 42.88 131 ILE C O 1
ATOM 1415 N N . THR C 3 127 ? 13.246 8.158 6.164 1.00 47.51 132 THR C N 1
ATOM 1416 C CA . THR C 3 127 ? 13.077 7.127 5.156 1.00 51.57 132 THR C CA 1
ATOM 1417 C C . THR C 3 127 ? 12.554 5.872 5.845 1.00 53.25 132 THR C C 1
ATOM 1418 O O . THR C 3 127 ? 11.521 5.327 5.451 1.00 54.00 132 THR C O 1
ATOM 1422 N N . MET C 3 128 ? 13.225 5.494 6.934 1.00 54.18 133 MET C N 1
ATOM 1423 C CA . MET C 3 128 ? 12.870 4.322 7.736 1.00 54.87 133 MET C CA 1
ATOM 1424 C C . MET C 3 128 ? 11.398 4.340 8.157 1.00 54.68 133 MET C C 1
ATOM 1425 O O . MET C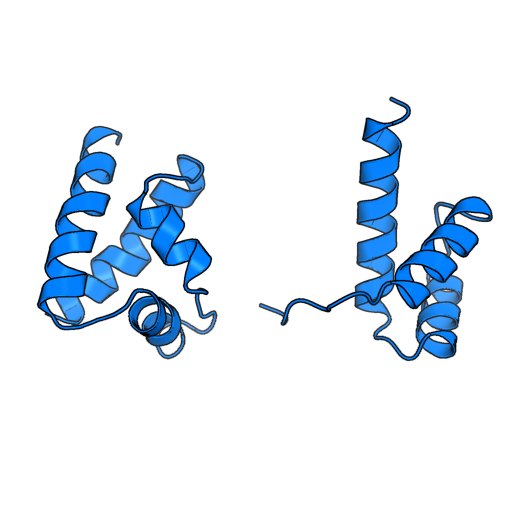 3 128 ? 10.712 3.312 8.104 1.00 55.18 133 MET C O 1
ATOM 1430 N N . ILE C 3 129 ? 10.925 5.514 8.575 1.00 52.87 134 ILE C N 1
ATOM 1431 C CA . ILE C 3 129 ? 9.550 5.677 9.028 1.00 51.06 134 ILE C CA 1
ATOM 1432 C C . ILE C 3 129 ? 8.549 5.567 7.886 1.00 52.58 134 ILE C C 1
ATOM 1433 O O . ILE C 3 129 ? 7.530 4.892 8.020 1.00 52.83 134 ILE C O 1
ATOM 1438 N N . ALA C 3 130 ? 8.845 6.215 6.760 1.00 54.99 135 ALA C N 1
ATOM 1439 C CA . ALA C 3 130 ? 7.967 6.167 5.586 1.00 57.28 135 ALA C CA 1
ATOM 1440 C C . ALA C 3 130 ? 7.778 4.704 5.183 1.00 58.89 135 ALA C C 1
ATOM 1441 O O . ALA C 3 130 ? 6.691 4.281 4.761 1.00 58.88 135 ALA C O 1
ATOM 1443 N N . ASP C 3 131 ? 8.860 3.947 5.371 1.00 60.69 136 ASP C N 1
ATOM 1444 C CA . ASP C 3 131 ? 8.951 2.520 5.076 1.00 60.66 136 ASP C CA 1
ATOM 1445 C C . ASP C 3 131 ? 8.028 1.713 5.986 1.00 59.59 136 ASP C C 1
ATOM 1446 O O . ASP C 3 131 ? 7.274 0.863 5.515 1.00 60.17 136 ASP C O 1
ATOM 1451 N N . GLN C 3 132 ? 8.111 1.968 7.289 1.00 58.21 137 GLN C N 1
ATOM 1452 C CA . GLN C 3 132 ? 7.287 1.252 8.253 1.00 58.21 137 GLN C CA 1
ATOM 1453 C C . GLN C 3 132 ? 5.842 1.763 8.279 1.00 56.89 137 GLN C C 1
ATOM 1454 O O . GLN C 3 132 ? 4.932 1.059 8.731 1.00 57.02 137 GLN C O 1
ATOM 1460 N N . LEU C 3 133 ? 5.627 2.973 7.769 1.00 55.01 138 LEU C N 1
ATOM 1461 C CA . LEU C 3 133 ? 4.287 3.545 7.753 1.00 54.31 138 LEU C CA 1
ATOM 1462 C C . LEU C 3 133 ? 3.659 3.636 6.366 1.00 54.30 138 LEU C C 1
ATOM 1463 O O . LEU C 3 133 ? 2.763 4.451 6.137 1.00 54.25 138 LEU C O 1
ATOM 1468 N N . ASN C 3 134 ? 4.158 2.804 5.449 1.00 55.60 139 ASN C N 1
ATOM 1469 C CA . ASN C 3 134 ? 3.672 2.680 4.063 1.00 55.44 139 ASN C CA 1
ATOM 1470 C C . ASN C 3 134 ? 3.535 3.940 3.204 1.00 53.79 139 ASN C C 1
ATOM 1471 O O . ASN C 3 134 ? 3.178 3.844 2.019 1.00 54.62 139 ASN C O 1
ATOM 1476 N N . MET C 3 135 ? 3.809 5.106 3.785 1.00 49.51 140 MET C N 1
ATOM 1477 C CA . MET C 3 135 ? 3.655 6.363 3.062 1.00 46.41 140 MET C CA 1
ATOM 1478 C C . MET C 3 135 ? 4.926 6.938 2.463 1.00 45.36 140 MET C C 1
ATOM 1479 O O . MET C 3 135 ? 6.041 6.541 2.813 1.00 44.56 140 MET C O 1
ATOM 1484 N N . GLU C 3 136 ? 4.726 7.875 1.541 1.00 43.77 141 GLU C N 1
ATOM 1485 C CA . GLU C 3 136 ? 5.808 8.551 0.848 1.00 43.47 141 GLU C CA 1
ATOM 1486 C C . GLU C 3 136 ? 6.717 9.274 1.836 1.00 39.68 141 GLU C C 1
ATOM 1487 O O . GLU C 3 136 ? 6.248 9.885 2.793 1.00 39.56 141 GLU C O 1
ATOM 1493 N N . LYS C 3 137 ? 8.020 9.174 1.603 1.00 37.26 142 LYS C N 1
ATOM 1494 C CA . LYS C 3 137 ? 9.015 9.814 2.452 1.00 37.26 142 LYS C CA 1
ATOM 1495 C C . LYS C 3 137 ? 8.686 11.287 2.659 1.00 34.73 142 LYS C C 1
ATOM 1496 O O . LYS C 3 137 ? 8.594 11.759 3.790 1.00 32.85 142 LYS C O 1
ATOM 1502 N N . GLU C 3 138 ? 8.458 11.983 1.548 1.00 32.65 143 GLU C N 1
ATOM 1503 C CA . GLU C 3 138 ? 8.167 13.413 1.551 1.00 30.20 143 GLU C CA 1
ATOM 1504 C C . GLU C 3 138 ? 7.051 13.865 2.485 1.00 28.61 143 GLU C C 1
ATOM 1505 O O . GLU C 3 138 ? 7.211 14.842 3.217 1.00 29.42 143 GLU C O 1
ATOM 1511 N N . VAL C 3 139 ? 5.925 13.161 2.463 1.00 24.66 144 VAL C N 1
ATOM 1512 C CA . VAL C 3 139 ? 4.810 13.518 3.324 1.00 22.18 144 VAL C CA 1
ATOM 1513 C C . VAL C 3 139 ? 5.248 13.500 4.782 1.00 21.76 144 VAL C C 1
ATOM 1514 O O . VAL C 3 139 ? 4.669 14.193 5.611 1.00 26.62 144 VAL C O 1
ATOM 1518 N N . ILE C 3 140 ? 6.296 12.740 5.086 1.00 18.72 145 ILE C N 1
ATOM 1519 C CA . ILE C 3 140 ? 6.810 12.668 6.447 1.00 17.15 145 ILE C CA 1
ATOM 1520 C C . ILE C 3 140 ? 7.704 13.854 6.797 1.00 17.49 145 ILE C C 1
ATOM 1521 O O . ILE C 3 140 ? 7.554 14.445 7.864 1.00 16.52 145 ILE C O 1
ATOM 1526 N N . ARG C 3 141 ? 8.627 14.214 5.912 1.00 16.41 146 ARG C N 1
ATOM 1527 C CA . ARG C 3 141 ? 9.508 15.343 6.198 1.00 19.55 146 ARG C CA 1
ATOM 1528 C C . ARG C 3 141 ? 8.675 16.588 6.453 1.00 22.22 146 ARG C C 1
ATOM 1529 O O . ARG C 3 141 ? 8.917 17.331 7.406 1.00 23.77 146 ARG C O 1
ATOM 1537 N N . VAL C 3 142 ? 7.671 16.785 5.606 1.00 21.19 147 VAL C N 1
ATOM 1538 C CA . VAL C 3 142 ? 6.789 17.929 5.721 1.00 19.30 147 VAL C CA 1
ATOM 1539 C C . VAL C 3 142 ? 6.032 17.901 7.041 1.00 20.98 147 VAL C C 1
ATOM 1540 O O . VAL C 3 142 ? 5.900 18.927 7.701 1.00 24.96 147 VAL C O 1
ATOM 1544 N N . TRP C 3 143 ? 5.559 16.728 7.446 1.00 18.75 148 TRP C N 1
ATOM 1545 C CA . TRP C 3 143 ? 4.832 16.619 8.705 1.00 17.48 148 TRP C CA 1
ATOM 1546 C C . TRP C 3 143 ? 5.738 17.008 9.867 1.00 16.62 148 TRP C C 1
ATOM 1547 O O . TRP C 3 143 ? 5.307 17.685 10.791 1.00 18.20 148 TRP C O 1
ATOM 1558 N N . PHE C 3 144 ? 6.993 16.576 9.819 1.00 17.49 149 PHE C N 1
ATOM 1559 C CA . PHE C 3 144 ? 7.927 16.897 10.882 1.00 17.56 149 PHE C CA 1
ATOM 1560 C C . PHE C 3 144 ? 8.242 18.371 10.931 1.00 19.34 149 PHE C C 1
ATOM 1561 O O . PHE C 3 144 ? 8.564 18.900 11.989 1.00 23.15 149 PHE C O 1
ATOM 1569 N N . CYS C 3 145 ? 8.140 19.038 9.789 1.00 17.34 150 CYS C N 1
ATOM 1570 C CA . CYS C 3 145 ? 8.402 20.466 9.740 1.00 17.56 150 CYS C CA 1
ATOM 1571 C C . CYS C 3 145 ? 7.173 21.218 10.249 1.00 17.00 150 CYS C C 1
ATOM 1572 O O . CYS C 3 145 ? 7.299 22.238 10.923 1.00 19.28 150 CYS C O 1
ATOM 1575 N N . ASN C 3 146 ? 5.988 20.691 9.951 1.00 16.01 151 ASN C N 1
ATOM 1576 C CA . ASN C 3 146 ? 4.740 21.307 10.387 1.00 16.25 151 ASN C CA 1
ATOM 1577 C C . ASN C 3 146 ? 4.586 21.124 11.877 1.00 15.72 151 ASN C C 1
ATOM 1578 O O . ASN C 3 146 ? 4.122 22.016 12.579 1.00 16.54 151 ASN C O 1
ATOM 1583 N N . ARG C 3 147 ? 4.991 19.950 12.344 1.00 14.54 152 ARG C N 1
ATOM 1584 C CA . ARG C 3 147 ? 4.900 19.597 13.742 1.00 14.26 152 ARG C CA 1
ATOM 1585 C C . ARG C 3 147 ? 5.789 20.490 14.566 1.00 14.65 152 ARG C C 1
ATOM 1586 O O . ARG C 3 147 ? 5.407 20.908 15.653 1.00 14.32 152 ARG C O 1
ATOM 1594 N N . ARG C 3 148 ? 6.982 20.769 14.050 1.00 15.55 153 ARG C N 1
ATOM 1595 C CA . ARG C 3 148 ? 7.929 21.635 14.745 1.00 15.89 153 ARG C CA 1
ATOM 1596 C C . ARG C 3 148 ? 7.361 23.037 14.826 1.00 14.90 153 ARG C C 1
ATOM 1597 O O . ARG C 3 148 ? 7.683 23.791 15.741 1.00 17.21 153 ARG C O 1
ATOM 1605 N N . GLN C 3 149 ? 6.512 23.372 13.858 1.00 14.97 154 GLN C N 1
ATOM 1606 C CA . GLN C 3 149 ? 5.863 24.673 13.807 1.00 13.46 154 GLN C CA 1
ATOM 1607 C C . GLN C 3 149 ? 4.752 24.701 14.852 1.00 13.20 154 GLN C C 1
ATOM 1608 O O . GLN C 3 149 ? 4.600 25.679 15.577 1.00 10.49 154 GLN C O 1
ATOM 1610 N N . LYS C 3 150 ? 3.993 23.612 14.943 1.00 13.60 155 LYS C N 1
ATOM 1611 C CA . LYS C 3 150 ? 2.911 23.530 15.914 1.00 15.77 155 LYS C CA 1
ATOM 1612 C C . LYS C 3 150 ? 3.545 23.636 17.288 1.00 14.18 155 LYS C C 1
ATOM 1613 O O . LYS C 3 150 ? 3.044 24.326 18.167 1.00 17.53 155 LYS C O 1
ATOM 1619 N N . GLU C 3 151 ? 4.699 23.003 17.435 1.00 14.97 156 GLU C N 1
ATOM 1620 C CA . GLU C 3 151 ? 5.416 22.994 18.697 1.00 17.89 156 GLU C CA 1
ATOM 1621 C C . GLU C 3 151 ? 5.818 24.386 19.150 1.00 19.52 156 GLU C C 1
ATOM 1622 O O . GLU C 3 151 ? 5.766 24.697 20.336 1.00 20.29 156 GLU C O 1
ATOM 1628 N N . LYS C 3 152 ? 6.210 25.223 18.198 1.00 21.99 157 LYS C N 1
ATOM 1629 C CA . LYS C 3 152 ? 6.624 26.590 18.493 1.00 24.89 157 LYS C CA 1
ATOM 1630 C C . LYS C 3 152 ? 5.452 27.400 19.040 1.00 24.80 157 LYS C C 1
ATOM 1631 O O . LYS C 3 152 ? 5.623 28.252 19.906 1.00 24.94 157 LYS C O 1
ATOM 1637 N N . ARG C 3 153 ? 4.259 27.130 18.520 1.00 26.58 158 ARG C N 1
ATOM 1638 C CA . ARG C 3 153 ? 3.059 27.836 18.950 1.00 28.37 158 ARG C CA 1
ATOM 1639 C C . ARG C 3 153 ? 2.609 27.390 20.326 1.00 27.08 158 ARG C C 1
ATOM 1640 O O . ARG C 3 153 ? 1.747 28.008 20.942 1.00 28.06 158 ARG C O 1
ATOM 1648 N N . ILE C 3 154 ? 3.193 26.304 20.803 1.00 27.42 159 ILE C N 1
ATOM 1649 C CA . ILE C 3 154 ? 2.853 25.784 22.116 1.00 28.19 159 ILE C CA 1
ATOM 1650 C C . ILE C 3 154 ? 3.914 26.203 23.131 1.00 30.61 159 ILE C C 1
ATOM 1651 O O . ILE C 3 154 ? 3.594 26.506 24.280 1.00 33.56 159 ILE C O 1
ATOM 1656 N N . ASN C 3 155 ? 5.170 26.246 22.688 1.00 31.42 160 ASN C N 1
ATOM 1657 C CA . ASN C 3 155 ? 6.288 26.616 23.549 1.00 32.97 160 ASN C CA 1
ATOM 1658 C C . ASN C 3 155 ? 7.261 27.559 22.844 1.00 33.47 160 ASN C C 1
ATOM 1659 O O . ASN C 3 155 ? 8.308 27.139 22.352 1.00 33.67 160 ASN C O 1
ATOM 1664 N N . PRO C 3 156 ? 6.936 28.857 22.823 1.00 33.82 161 PRO C N 1
ATOM 1665 C CA . PRO C 3 156 ? 7.749 29.901 22.191 1.00 35.42 161 PRO C CA 1
ATOM 1666 C C . PRO C 3 156 ? 9.170 29.960 22.738 1.00 38.01 161 PRO C C 1
ATOM 1667 O O . PRO C 3 156 ? 9.377 30.222 23.923 1.00 41.69 161 PRO C O 1
#

GO terms:
  GO:0005634 nucleus (C, IDA)
  GO:0045892 negative regulation of DNA-templated transcription (P, IDA)
  GO:0043565 sequence-specific DNA binding (F, IDA)
  GO:0045944 positive regulation of transcription by RNA polymerase II (P, IDA)
  GO:0005654 nucleoplasm (C, TAS)
  GO:0005515 protein binding (F, IPI)
  GO:0000978 RNA polymerase II cis-regulatory region sequence-specific DNA binding (F, IDA)
  GO:0001228 DNA-binding transcription activator activity, RNA polymerase II-specific (F, IC)
  GO:1902895 positive regulation of miRNA transcription (P, IC)
  GO:0003677 DNA binding (F, IDA)
  GO:0045944 positive regulation of transcription by RNA polymerase II (P, IGI)
  GO:0000978 RNA polymerase II cis-regulatory region sequence-specific DNA binding (F, IMP)
  GO:0000979 RNA polymerase II core promoter sequence-specific DNA binding (F, IMP)
  GO:0000981 DNA-binding transcription factor activity, RNA polymerase II-specific (F, IMP)
  GO:0045944 positive regulation of transcription by RNA polymerase II (P, IMP)
  GO:0090575 RNA polymerase II transcription regulator complex (C, IMP)
  GO:0042802 identical protein binding (F, IPI)

Nearest PDB structures (foldseek):
  1oct-assembly1_C  TM=1.008E+00  e=2.610E-19  Homo sapiens
  1hf0-assembly1_B  TM=9.450E-01  e=5.335E-16  Homo sapiens
  1au7-assembly1_A  TM=5.413E-01  e=1.727E-11  Rattus norvegicus
  5wc9-assembly2_E  TM=5.434E-01  e=4.179E-11  Homo sapiens
  5wc9-assembly1_B  TM=5.384E-01  e=1.262E-10  Homo sapiens

InterPro domains:
  IPR000327 POU-specific domain [PF00157] (284-354)
  IPR000327 POU-specific domain [PS00035] (298-310)
  IPR000327 POU-specific domain [PS00465] (322-335)
  IPR000327 POU-specific domain [PS51179] (280-354)
  IPR000327 POU-specific domain [SM00352] (280-354)
  IPR000972 Octamer-binding transcription factor [PR00029] (181-196)
  IPR000972 Octamer-binding transcription factor [PR00029] (205-220)
  IPR000972 Octamer-binding transcription factor [PR00029] (229-241)
  IPR000972 Octamer-binding transcription factor [PR00029] (280-291)
  IPR001356 Homeodomain [PF00046] (380-436)
  IPR001356 Homeodomain [PS50071] (377-437)
  IPR001356 Homeodomain [SM00389] (379-441)
  IPR001356 Homeodomain [cd00086] (380-436)
  IPR009057 Homedomain-like superfamily [SSF46689] (358-438)
  IPR010982 Lambda repressor-like, DNA-binding domain superfamily [G3DSA:1.10.260.40] (284-354)
  IPR010982 Lambda repressor-like, DNA-binding domain superfamily [SSF47413] (282-354)
  IPR013847 POU domain [PR00028] (299-316)
  IPR013847 POU domain [PR00028] (322-335)
  IPR013847 POU domain [PR00028] (338-353)
  IPR013847 POU domain [PR00028] (378-398)

Foldseek 3Di:
DPVVLVVLLVVLVVLQVVLPHQLQCLQCVCCVVPPDGGHSVVNVCLSVVVDDPVVNVVVSVSSVVVRVVVCDDDDDDCDPVNVVVLVVVCVVPLQDDLVVLVVSCVVVVHDSVVSNVVSVVVVVVVVVVPD

Sequence (131 aa):
DLEELEQFAKTFKQRRIKLGFTQGDVGLAMGKLYGNDFSQTTISRFEALNLSFKNMCKLKPLLEKWLNDAERKKRTSIETNIRVALEKSFLENQKPTSEEITMIADQLNMEKEVIRVWFCNRRQKEKRINP

Secondary structure (DSSP, 8-state):
-HHHHHHHHHHHHHHHHHTT--HHHHHHHHHHHHSS---HHHHHHHHTT-S-HHHHHHHHHHHHHHHHHH---------HHHHHHHHHHHHH-SS--HHHHHHHHHHT-S-HHHHHHHHHHHHHHHHHH--

Solvent-accessible surface area: 9104 Å² total; per-residue (Å²): 120,136,110,92,14,73,90,16,0,120,56,0,99,106,101,18,97,83,67,56,70,75,32,35,62,0,0,116,34,5,12,99,72,100,65,62,69,45,69,94,62,36,1,37,111,0,14,73,75,90,51,70,122,70,45,8,58,126,2,29,68,61,0,69,87,10,3,82,100,40,109,246,118,86,231,50,91,48,102,89,112,30,136,90,41,1,56,54,29,3,135,162,60,93,152,14,68,75,142,72,11,72,141,32,9,119,153,24,129,39,91,93,68,17,1,99,60,19,0,50,75,23,59,45,68,49,134,189,111,101,154

CATH classification: 1.10.260.40 (+1 more: 1.10.10.60)

B-factor: mean 31.12, std 13.96, range [6.9, 70.61]

Organism: Homo sapiens (NCBI:txid9606)

Radius of gyration: 20.26 Å; Cα contacts (8 Å, |Δi|>4): 85; chains: 1; bounding box: 43×47×46 Å